Protein AF-A0A4R0Q478-F1 (afdb_monomer_lite)

Sequence (156 aa):
MKNKINIILFAAFFLCGAPYGAYAQVKGDRKAISIAAEIMVDKIRGGLLGQIIGNINGMPHEFKYFEVPGAIESYRPALPDGGITDDDTDFEWVYIYQMQKSRNAFIPYKDINALWTSRINRNIWCANRFARHLMDLGFQPPLTGNITLNPWAEFK

Structure (mmCIF, N/CA/C/O backbone):
data_AF-A0A4R0Q478-F1
#
_entry.id   AF-A0A4R0Q478-F1
#
loop_
_atom_site.group_PDB
_atom_site.id
_atom_site.type_symbol
_atom_site.label_atom_id
_atom_site.label_alt_id
_atom_site.label_comp_id
_atom_site.label_asym_id
_atom_site.label_entity_id
_atom_site.label_seq_id
_atom_site.pdbx_PDB_ins_code
_atom_site.Cartn_x
_atom_site.Cartn_y
_atom_site.Cartn_z
_atom_site.occupancy
_atom_site.B_iso_or_equiv
_atom_site.auth_seq_id
_atom_site.auth_comp_id
_atom_site.auth_asym_id
_atom_site.auth_atom_id
_atom_site.pdbx_PDB_model_num
ATOM 1 N N . MET A 1 1 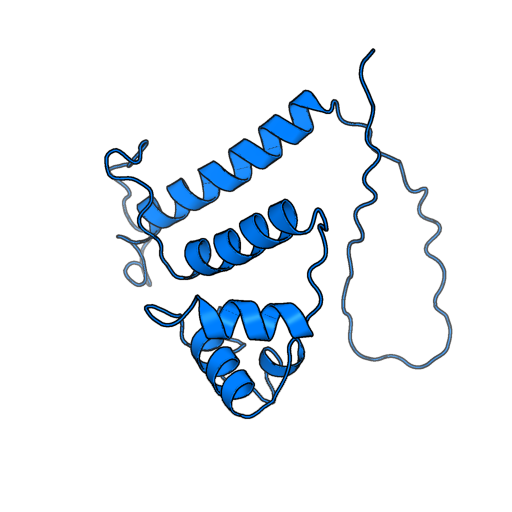? -16.553 20.751 26.071 1.00 37.69 1 MET A N 1
ATOM 2 C CA . MET A 1 1 ? -16.279 19.409 26.633 1.00 37.69 1 MET A CA 1
ATOM 3 C C . MET A 1 1 ? -15.420 18.645 25.633 1.00 37.69 1 MET A C 1
ATOM 5 O O . MET A 1 1 ? -15.901 18.361 24.546 1.00 37.69 1 MET A O 1
ATOM 9 N N . LYS A 1 2 ? -14.128 18.432 25.922 1.00 35.88 2 LYS A N 1
ATOM 10 C CA . LYS A 1 2 ? -13.202 17.716 25.025 1.00 35.88 2 LYS A CA 1
ATOM 11 C C . LYS A 1 2 ? -13.261 16.220 25.351 1.00 35.88 2 LYS A C 1
ATOM 13 O O . LYS A 1 2 ? -12.817 15.818 26.423 1.00 35.88 2 LYS A O 1
ATOM 18 N N . ASN A 1 3 ? -13.821 15.416 24.451 1.00 37.88 3 ASN A N 1
ATOM 19 C CA . ASN A 1 3 ? -13.882 13.963 24.609 1.00 37.88 3 ASN A CA 1
ATOM 20 C C . ASN A 1 3 ? -12.481 13.371 24.397 1.00 37.88 3 ASN A C 1
ATOM 22 O O . ASN A 1 3 ? -11.922 13.470 23.306 1.00 37.88 3 ASN A O 1
ATOM 26 N N . LYS A 1 4 ? -11.900 12.781 25.447 1.00 32.69 4 LYS A N 1
ATOM 27 C CA . LYS A 1 4 ? -10.639 12.033 25.367 1.00 32.69 4 LYS A CA 1
ATOM 28 C C . LYS A 1 4 ? -10.950 10.609 24.900 1.00 32.69 4 LYS A C 1
ATOM 30 O O . LYS A 1 4 ? -11.729 9.917 25.548 1.00 32.69 4 LYS A O 1
ATOM 35 N N . ILE A 1 5 ? -10.361 10.187 23.784 1.00 43.12 5 ILE A N 1
ATOM 36 C CA . ILE A 1 5 ? -10.443 8.810 23.282 1.00 43.12 5 ILE A CA 1
ATOM 37 C C . ILE A 1 5 ? -9.155 8.098 23.705 1.00 43.12 5 ILE A C 1
ATOM 39 O O . ILE A 1 5 ? -8.067 8.526 23.327 1.00 43.12 5 ILE A O 1
ATOM 43 N N . ASN A 1 6 ? -9.274 7.029 24.494 1.00 32.56 6 ASN A N 1
ATOM 44 C CA . ASN A 1 6 ? -8.143 6.181 24.871 1.00 32.56 6 ASN A CA 1
ATOM 45 C C . ASN A 1 6 ? -7.980 5.075 23.820 1.00 32.56 6 ASN A C 1
ATOM 47 O O . ASN A 1 6 ? -8.859 4.227 23.686 1.00 32.56 6 ASN A O 1
ATOM 51 N N . ILE A 1 7 ? -6.866 5.075 23.084 1.00 39.91 7 ILE A N 1
ATOM 52 C CA . ILE A 1 7 ? -6.503 4.003 22.146 1.00 39.91 7 ILE A CA 1
ATOM 53 C C . ILE A 1 7 ? -5.367 3.191 22.774 1.00 39.91 7 ILE A C 1
ATOM 55 O O . ILE A 1 7 ? -4.331 3.745 23.133 1.00 39.91 7 ILE A O 1
ATOM 59 N N . ILE A 1 8 ? -5.563 1.878 22.908 1.00 42.19 8 ILE A N 1
ATOM 60 C CA . ILE A 1 8 ? -4.525 0.931 23.330 1.00 42.19 8 ILE A CA 1
ATOM 61 C C . ILE A 1 8 ? -3.917 0.327 22.060 1.00 42.19 8 ILE A C 1
ATOM 63 O O . ILE A 1 8 ? -4.584 -0.427 21.356 1.00 42.19 8 ILE A O 1
ATOM 67 N N . LEU A 1 9 ? -2.663 0.666 21.757 1.00 34.25 9 LEU A N 1
ATOM 68 C CA . LEU A 1 9 ? -1.897 0.064 20.662 1.00 34.25 9 LEU A CA 1
ATOM 69 C C . LEU A 1 9 ? -1.287 -1.268 21.120 1.00 34.25 9 LEU A C 1
ATOM 71 O O . LEU A 1 9 ? -0.501 -1.306 22.066 1.00 34.25 9 LEU A O 1
ATOM 75 N N . PHE A 1 10 ? -1.643 -2.358 20.438 1.00 37.91 10 PHE A N 1
ATOM 76 C CA . PHE A 1 10 ? -0.985 -3.657 20.575 1.00 37.91 10 PHE A CA 1
ATOM 77 C C . PHE A 1 10 ? 0.150 -3.754 19.551 1.00 37.91 10 PHE A C 1
ATOM 79 O O . PHE A 1 10 ? -0.102 -3.850 18.354 1.00 37.91 10 PHE A O 1
ATOM 86 N N . ALA A 1 11 ? 1.397 -3.755 20.019 1.00 34.25 11 ALA A N 1
ATOM 87 C CA . ALA A 1 11 ? 2.530 -4.194 19.212 1.00 34.25 11 ALA A CA 1
ATOM 88 C C . ALA A 1 11 ? 2.614 -5.726 19.304 1.00 34.25 11 ALA A C 1
ATOM 90 O O . ALA A 1 11 ? 2.979 -6.265 20.349 1.00 34.25 11 ALA A O 1
ATOM 91 N N . ALA A 1 12 ? 2.228 -6.433 18.242 1.00 34.50 12 ALA A N 1
ATOM 92 C CA . ALA A 1 12 ? 2.408 -7.878 18.146 1.00 34.50 12 ALA A CA 1
ATOM 93 C C . ALA A 1 12 ? 3.790 -8.176 17.544 1.00 34.50 12 ALA A C 1
ATOM 95 O O . ALA A 1 12 ? 3.991 -8.042 16.341 1.00 34.50 12 ALA A O 1
ATOM 96 N N . PHE A 1 13 ? 4.743 -8.574 18.389 1.00 38.00 13 PHE A N 1
ATOM 97 C CA . PHE A 1 13 ? 5.990 -9.198 17.948 1.00 38.00 13 PHE A CA 1
ATOM 98 C C . PHE A 1 13 ? 5.716 -10.681 17.665 1.00 38.00 13 PHE A C 1
ATOM 100 O O . PHE A 1 13 ? 5.431 -11.448 18.585 1.00 38.00 13 PHE A O 1
ATOM 107 N N . PHE A 1 14 ? 5.790 -11.085 16.397 1.00 37.25 14 PHE A N 1
ATOM 108 C CA . PHE A 1 14 ? 5.848 -12.493 16.008 1.00 37.25 14 PHE A CA 1
ATOM 109 C C . PHE A 1 14 ? 7.298 -12.972 16.133 1.00 37.25 14 PHE A C 1
ATOM 111 O O . PHE A 1 14 ? 8.152 -12.581 15.342 1.00 37.25 14 PHE A O 1
ATOM 118 N N . LEU A 1 15 ? 7.572 -13.828 17.117 1.00 37.97 15 LEU A N 1
ATOM 119 C CA . LEU A 1 15 ? 8.780 -14.649 17.162 1.00 37.97 15 LEU A CA 1
ATOM 120 C C . LEU A 1 15 ? 8.353 -16.117 17.165 1.00 37.97 15 LEU A C 1
ATOM 122 O O . LEU A 1 15 ? 7.632 -16.576 18.050 1.00 37.97 15 LEU A O 1
ATOM 126 N N . CYS A 1 16 ? 8.772 -16.824 16.118 1.00 40.22 16 CYS A N 1
ATOM 127 C CA . CYS A 1 16 ? 8.635 -18.264 15.957 1.00 40.22 16 CYS A CA 1
ATOM 128 C C . CYS A 1 16 ? 9.365 -19.024 17.076 1.00 40.22 16 CYS A C 1
ATOM 130 O O . CYS A 1 16 ? 10.534 -18.766 17.335 1.00 40.22 16 CYS A O 1
ATOM 132 N N . GLY A 1 17 ? 8.689 -20.036 17.628 1.00 47.81 17 GLY A N 1
ATOM 133 C CA . GLY A 1 17 ? 9.306 -21.281 18.097 1.00 47.81 17 GLY A CA 1
ATOM 134 C C . GLY A 1 17 ? 10.002 -21.273 19.461 1.00 47.81 17 GLY A C 1
ATOM 135 O O . GLY A 1 17 ? 11.221 -21.189 19.524 1.00 47.81 17 GLY A O 1
ATOM 136 N N . ALA A 1 18 ? 9.246 -21.516 20.536 1.00 35.91 18 ALA A N 1
ATOM 137 C CA . ALA A 1 18 ? 9.723 -22.187 21.754 1.00 35.91 18 ALA A CA 1
ATOM 138 C C . ALA A 1 18 ? 8.513 -22.732 22.552 1.00 35.91 18 ALA A C 1
ATOM 140 O O . ALA A 1 18 ? 7.419 -22.176 22.435 1.00 35.91 18 ALA A O 1
ATOM 141 N N . PRO A 1 19 ? 8.663 -23.848 23.292 1.00 41.47 19 PRO A N 1
ATOM 142 C CA . PRO A 1 19 ? 7.560 -24.684 23.760 1.00 41.47 19 PRO A CA 1
ATOM 143 C C . PRO A 1 19 ? 6.748 -24.026 24.882 1.00 41.47 19 PRO A C 1
ATOM 145 O O . PRO A 1 19 ? 7.218 -23.133 25.580 1.00 41.47 19 PRO A O 1
ATOM 148 N N . TYR A 1 20 ? 5.518 -24.512 25.054 1.00 46.81 20 TYR A N 1
ATOM 149 C CA . TYR A 1 20 ? 4.586 -24.173 26.128 1.00 46.81 20 TYR A CA 1
ATOM 150 C C . TYR A 1 20 ? 5.245 -24.277 27.517 1.00 46.81 20 TYR A C 1
ATOM 152 O O . TYR A 1 20 ? 5.239 -25.328 28.149 1.00 46.81 20 TYR A O 1
ATOM 160 N N . GLY A 1 21 ? 5.817 -23.179 27.999 1.00 45.19 21 GLY A N 1
ATOM 161 C CA . GLY A 1 21 ? 6.428 -23.101 29.318 1.00 45.19 21 GLY A CA 1
ATOM 162 C C . GLY A 1 21 ? 7.152 -21.773 29.491 1.00 45.19 21 GLY A C 1
ATOM 163 O O . GLY A 1 21 ? 8.162 -21.535 28.848 1.00 45.19 21 GLY A O 1
ATOM 164 N N . ALA A 1 22 ? 6.626 -20.926 30.377 1.00 38.09 22 ALA A N 1
ATOM 165 C CA . ALA A 1 22 ? 7.160 -19.617 30.766 1.00 38.09 22 ALA A CA 1
ATOM 166 C C . ALA A 1 22 ? 6.981 -18.460 29.756 1.00 38.09 22 ALA A C 1
ATOM 168 O O . ALA A 1 22 ? 7.939 -17.818 29.333 1.00 38.09 22 ALA A O 1
ATOM 169 N N . TYR A 1 23 ? 5.728 -18.051 29.515 1.00 44.69 23 TYR A N 1
ATOM 170 C CA . TYR A 1 23 ? 5.466 -16.620 29.318 1.00 44.69 23 TYR A CA 1
ATOM 171 C C . TYR A 1 23 ? 5.672 -15.919 30.663 1.00 44.69 23 TYR A C 1
ATOM 173 O O . TYR A 1 23 ? 4.737 -15.750 31.447 1.00 44.69 23 TYR A O 1
ATOM 181 N N . ALA A 1 24 ? 6.910 -15.532 30.961 1.00 44.38 24 ALA A N 1
ATOM 182 C CA . ALA A 1 24 ? 7.143 -14.510 31.965 1.00 44.38 24 ALA A CA 1
ATOM 183 C C . ALA A 1 24 ? 6.398 -13.253 31.497 1.00 44.38 24 ALA A C 1
ATOM 185 O O . ALA A 1 24 ? 6.731 -12.669 30.464 1.00 44.38 24 ALA A O 1
ATOM 186 N N . GLN A 1 25 ? 5.349 -12.852 32.221 1.00 46.06 25 GLN A N 1
ATOM 187 C CA . GLN A 1 25 ? 4.780 -11.525 32.038 1.00 46.06 25 GLN A CA 1
ATOM 188 C C . GLN A 1 25 ? 5.894 -10.517 32.295 1.00 46.06 25 GLN A C 1
ATOM 190 O O . GLN A 1 25 ? 6.304 -10.314 33.438 1.00 46.06 25 GLN A O 1
ATOM 195 N N . VAL A 1 26 ? 6.372 -9.870 31.235 1.00 49.38 26 VAL A N 1
ATOM 196 C CA . VAL A 1 26 ? 7.151 -8.645 31.367 1.00 49.38 26 VAL A CA 1
ATOM 197 C C . VAL A 1 26 ? 6.213 -7.623 32.011 1.00 49.38 26 VAL A C 1
ATOM 199 O O . VAL A 1 26 ? 5.405 -6.984 31.336 1.00 49.38 26 VAL A O 1
ATOM 202 N N . LYS A 1 27 ? 6.279 -7.506 33.343 1.00 46.50 27 LYS A N 1
ATOM 203 C CA . LYS A 1 27 ? 5.726 -6.389 34.120 1.00 46.50 27 LYS A CA 1
ATOM 204 C C . LYS A 1 27 ? 6.566 -5.145 33.818 1.00 46.50 27 LYS A C 1
ATOM 206 O O . LYS A 1 27 ? 7.310 -4.655 34.655 1.00 46.50 27 LYS A O 1
ATOM 211 N N . GLY A 1 28 ? 6.491 -4.665 32.584 1.00 58.88 28 GLY A N 1
ATOM 212 C CA . GLY A 1 28 ? 6.827 -3.281 32.298 1.00 58.88 28 GLY A CA 1
ATOM 213 C C . GLY A 1 28 ? 5.648 -2.435 32.754 1.00 58.88 28 GLY A C 1
ATOM 214 O O . GLY A 1 28 ? 4.518 -2.712 32.343 1.00 58.88 28 GLY A O 1
ATOM 215 N N . ASP A 1 29 ? 5.891 -1.430 33.595 1.00 62.22 29 ASP A N 1
ATOM 216 C CA . ASP A 1 29 ? 4.906 -0.386 33.867 1.00 62.22 29 ASP A CA 1
ATOM 217 C C . ASP A 1 29 ? 4.484 0.217 32.528 1.00 62.22 29 ASP A C 1
ATOM 219 O O . ASP A 1 29 ? 5.229 0.964 31.886 1.00 62.22 29 ASP A O 1
ATOM 223 N N . ARG A 1 30 ? 3.294 -0.159 32.050 1.00 66.06 30 ARG A N 1
ATOM 224 C CA . ARG A 1 30 ? 2.746 0.379 30.807 1.00 66.06 30 ARG A CA 1
ATOM 225 C C . ARG A 1 30 ? 2.382 1.829 31.065 1.00 66.06 30 ARG A C 1
ATOM 227 O O . ARG A 1 30 ? 1.277 2.139 31.504 1.00 66.06 30 ARG A O 1
ATOM 234 N N . LYS A 1 31 ? 3.327 2.726 30.801 1.00 79.38 31 LYS A N 1
ATOM 235 C CA . LYS A 1 31 ? 3.094 4.161 30.869 1.00 79.38 31 LYS A CA 1
ATOM 236 C C . LYS A 1 31 ? 2.097 4.532 29.774 1.00 79.38 31 LYS A C 1
ATOM 238 O O . LYS A 1 31 ? 2.438 4.575 28.596 1.00 79.38 31 LYS A O 1
ATOM 243 N N . ALA A 1 32 ? 0.848 4.764 30.165 1.00 81.88 32 ALA A N 1
ATOM 244 C CA . ALA A 1 32 ? -0.165 5.269 29.254 1.00 81.88 32 ALA A CA 1
ATOM 245 C C . ALA A 1 32 ? 0.234 6.680 28.800 1.00 81.88 32 ALA A C 1
ATOM 247 O O . ALA A 1 32 ? 0.426 7.579 29.621 1.00 81.88 32 ALA A O 1
ATOM 248 N N . ILE A 1 33 ? 0.372 6.871 27.490 1.00 85.75 33 ILE A N 1
ATOM 249 C CA . ILE A 1 33 ? 0.624 8.183 26.894 1.00 85.75 33 ILE A CA 1
ATOM 250 C C . ILE A 1 33 ? -0.733 8.784 26.532 1.00 85.75 33 ILE A C 1
ATOM 252 O O . ILE A 1 33 ? -1.545 8.146 25.868 1.00 85.75 33 ILE A O 1
ATOM 256 N N . SER A 1 34 ? -0.987 10.011 26.983 1.00 91.19 34 SER A N 1
ATOM 257 C CA . SER A 1 34 ? -2.162 10.782 26.572 1.00 91.19 34 SER A CA 1
ATOM 258 C C . SER A 1 34 ? -1.765 11.781 25.495 1.00 91.19 34 SER A C 1
ATOM 260 O O . SER A 1 34 ? -0.804 12.527 25.667 1.00 91.19 34 SER A O 1
ATOM 262 N N . ILE A 1 35 ? -2.535 11.828 24.413 1.00 94.75 35 ILE A N 1
ATOM 263 C CA . ILE A 1 35 ? -2.396 12.815 23.344 1.00 94.75 35 ILE A CA 1
ATOM 264 C C . ILE A 1 35 ? -3.720 13.562 23.179 1.00 94.75 35 ILE A C 1
ATOM 266 O O . ILE A 1 35 ? -4.795 12.996 23.383 1.00 94.75 35 ILE A O 1
ATOM 270 N N . ALA A 1 36 ? -3.653 14.852 22.854 1.00 96.31 36 ALA A N 1
ATOM 271 C CA . ALA A 1 36 ? -4.851 15.620 22.546 1.00 96.31 36 ALA A CA 1
ATOM 272 C C . ALA A 1 36 ? -5.482 15.093 21.245 1.00 96.31 36 ALA A C 1
ATOM 274 O O . ALA A 1 36 ? -4.767 14.772 20.293 1.00 96.31 36 ALA A O 1
ATOM 275 N N . ALA A 1 37 ? -6.812 14.993 21.201 1.00 95.69 37 ALA A N 1
ATOM 276 C CA . ALA A 1 37 ? -7.519 14.413 20.060 1.00 95.69 37 ALA A CA 1
ATOM 277 C C . ALA A 1 37 ? -7.236 15.191 18.766 1.00 95.69 37 ALA A C 1
ATOM 279 O O . ALA A 1 37 ? -7.035 14.589 17.717 1.00 95.69 37 ALA A O 1
ATOM 280 N N . GLU A 1 38 ? -7.141 16.517 18.860 1.00 97.44 38 GLU A N 1
ATOM 281 C CA . GLU A 1 38 ? -6.761 17.402 17.761 1.00 97.44 38 GLU A CA 1
ATOM 282 C C . GLU A 1 38 ? -5.382 17.057 17.178 1.00 97.44 38 GLU A C 1
ATOM 284 O O . GLU A 1 38 ? -5.234 16.991 15.962 1.00 97.44 38 GLU A O 1
ATOM 289 N N . ILE A 1 39 ? -4.403 16.736 18.029 1.00 97.38 39 ILE A N 1
ATOM 290 C CA . ILE A 1 39 ? -3.056 16.342 17.595 1.00 97.38 39 ILE A CA 1
ATOM 291 C C . ILE A 1 39 ? -3.071 14.936 16.990 1.00 97.38 39 ILE A C 1
ATOM 293 O O . ILE A 1 39 ? -2.372 14.675 16.016 1.00 97.38 39 ILE A O 1
ATOM 297 N N . MET A 1 40 ? -3.873 14.017 17.535 1.00 95.31 40 MET A N 1
ATOM 298 C CA . MET A 1 40 ? -4.028 12.682 16.949 1.00 95.31 40 MET A CA 1
ATOM 299 C C . MET A 1 40 ? -4.619 12.762 15.536 1.00 95.31 40 MET A C 1
ATOM 301 O O . MET A 1 40 ? -4.115 12.119 14.618 1.00 95.31 40 MET A O 1
ATOM 305 N N . VAL A 1 41 ? -5.669 13.567 15.355 1.00 95.81 41 VAL A N 1
ATOM 306 C CA . VAL A 1 41 ? -6.318 13.773 14.052 1.00 95.81 41 VAL A CA 1
ATOM 307 C C . VAL A 1 41 ? -5.355 14.411 13.056 1.00 95.81 41 VAL A C 1
ATOM 309 O O . VAL A 1 41 ? -5.288 13.958 11.916 1.00 95.81 41 VAL A O 1
ATOM 312 N N . ASP A 1 42 ? -4.597 15.421 13.482 1.00 97.62 42 ASP A N 1
ATOM 313 C CA . ASP A 1 42 ? -3.570 16.062 12.659 1.00 97.62 42 ASP A CA 1
ATOM 314 C C . ASP A 1 42 ? -2.516 15.054 12.176 1.00 97.62 42 ASP A C 1
ATOM 316 O O . ASP A 1 42 ? -2.259 14.947 10.980 1.00 97.62 42 ASP A O 1
ATOM 320 N N . LYS A 1 43 ? -2.008 14.205 13.078 1.00 96.88 43 LYS A N 1
ATOM 321 C CA . LYS A 1 43 ? -1.034 13.158 12.734 1.00 96.88 43 LYS A CA 1
ATOM 322 C C . LYS A 1 43 ? -1.585 12.111 11.768 1.00 96.88 43 LYS A C 1
ATOM 324 O O . LYS A 1 43 ? -0.874 11.729 10.845 1.00 96.88 43 LYS A O 1
ATOM 329 N N . ILE A 1 44 ? -2.830 11.660 11.953 1.00 93.75 44 ILE A N 1
ATOM 330 C CA . ILE A 1 44 ? -3.469 10.713 11.021 1.00 93.75 44 ILE A CA 1
ATOM 331 C C . ILE A 1 44 ? -3.587 11.352 9.637 1.00 93.75 44 ILE A C 1
ATOM 333 O O . ILE A 1 44 ? -3.193 10.748 8.646 1.00 93.75 44 ILE A O 1
ATOM 337 N N . ARG A 1 45 ? -4.086 12.591 9.561 1.00 92.81 45 ARG A N 1
ATOM 338 C CA . ARG A 1 45 ? -4.238 13.310 8.288 1.00 92.81 45 ARG A CA 1
ATOM 339 C C . ARG A 1 45 ? -2.898 13.535 7.598 1.00 92.81 45 ARG A C 1
ATOM 341 O O . ARG A 1 45 ? -2.797 13.297 6.399 1.00 92.81 45 ARG A O 1
ATOM 348 N N . GLY A 1 46 ? -1.888 13.956 8.354 1.00 93.50 46 GLY A N 1
ATOM 349 C CA . GLY A 1 46 ? -0.531 14.139 7.854 1.00 93.50 46 GLY A CA 1
ATOM 350 C C . GLY A 1 46 ? 0.083 12.838 7.342 1.00 93.50 46 GLY A C 1
ATOM 351 O O . GLY A 1 46 ? 0.722 12.856 6.299 1.00 93.50 46 GLY A O 1
ATOM 352 N N . GLY A 1 47 ? -0.160 11.710 8.018 1.00 92.25 47 GLY A N 1
ATOM 353 C CA . GLY A 1 47 ? 0.286 10.389 7.565 1.00 92.25 47 GLY A CA 1
ATOM 354 C C . GLY A 1 47 ? -0.341 9.980 6.232 1.00 92.25 47 GLY A C 1
ATOM 355 O O . GLY A 1 47 ? 0.383 9.655 5.297 1.00 92.25 47 GLY A O 1
ATOM 356 N N . LEU A 1 48 ? -1.670 10.081 6.119 1.00 89.62 48 LEU A N 1
ATOM 357 C CA . LEU A 1 48 ? -2.396 9.735 4.890 1.00 89.62 48 LEU A CA 1
ATOM 358 C C . LEU A 1 48 ? -2.000 10.627 3.706 1.00 89.62 48 LEU A C 1
ATOM 360 O O . LEU A 1 48 ? -1.769 10.143 2.603 1.00 89.62 48 LEU A O 1
ATOM 364 N N . LEU A 1 49 ? -1.889 11.939 3.929 1.00 88.31 49 LEU A N 1
ATOM 365 C CA . LEU A 1 49 ? -1.439 12.869 2.892 1.00 88.31 49 LEU A CA 1
ATOM 366 C C . LEU A 1 49 ? 0.032 12.628 2.521 1.00 88.31 49 LEU A C 1
ATOM 368 O O . LEU A 1 49 ? 0.386 12.655 1.344 1.00 88.31 49 LEU A O 1
ATOM 372 N N . GLY A 1 50 ? 0.877 12.397 3.526 1.00 89.31 50 GLY A N 1
ATOM 373 C CA . GLY A 1 50 ? 2.306 12.163 3.361 1.00 89.31 50 GLY A CA 1
ATOM 374 C C . GLY A 1 50 ? 2.605 10.915 2.541 1.00 89.31 50 GLY A C 1
ATOM 375 O O . GLY A 1 50 ? 3.509 10.963 1.715 1.00 89.31 50 GLY A O 1
ATOM 376 N N . GLN A 1 51 ? 1.821 9.844 2.699 1.00 88.69 51 GLN A N 1
ATOM 377 C CA . GLN A 1 51 ? 1.934 8.654 1.856 1.00 88.69 51 GLN A CA 1
ATOM 378 C C . GLN A 1 51 ? 1.689 8.983 0.381 1.00 88.69 51 GLN A C 1
ATOM 380 O O . GLN A 1 51 ? 2.539 8.696 -0.450 1.00 88.69 51 GLN A O 1
ATOM 385 N N . ILE A 1 52 ? 0.579 9.652 0.052 1.00 86.31 52 ILE A N 1
ATOM 386 C CA . ILE A 1 52 ? 0.237 9.969 -1.347 1.00 86.31 52 ILE A CA 1
ATOM 387 C C . ILE A 1 52 ? 1.314 10.853 -1.987 1.00 86.31 52 ILE A C 1
ATOM 389 O O . ILE A 1 52 ? 1.725 10.638 -3.126 1.00 86.31 52 ILE A O 1
ATOM 393 N N . ILE A 1 53 ? 1.791 11.851 -1.240 1.00 88.31 53 ILE A N 1
ATOM 394 C CA . ILE A 1 53 ? 2.896 12.710 -1.672 1.00 88.31 53 ILE A CA 1
ATOM 395 C C . ILE A 1 53 ? 4.173 11.885 -1.865 1.00 88.31 53 ILE A C 1
ATOM 397 O O . ILE A 1 53 ? 4.867 12.074 -2.864 1.00 88.31 53 ILE A O 1
ATOM 401 N N . GLY A 1 54 ? 4.486 10.992 -0.924 1.00 88.19 54 GLY A N 1
ATOM 402 C CA . GLY A 1 54 ? 5.645 10.108 -0.979 1.00 88.19 54 GLY A CA 1
ATOM 403 C C . GLY A 1 54 ? 5.632 9.245 -2.233 1.00 88.19 54 GLY A C 1
ATOM 404 O O . GLY A 1 54 ? 6.590 9.293 -2.999 1.00 88.19 54 GLY A O 1
ATOM 405 N N . ASN A 1 55 ? 4.520 8.562 -2.496 1.00 87.19 55 ASN A N 1
ATOM 406 C CA . ASN A 1 55 ? 4.360 7.684 -3.652 1.00 87.19 55 ASN A CA 1
ATOM 407 C C . ASN A 1 55 ? 4.533 8.462 -4.958 1.00 87.19 55 ASN A C 1
ATOM 409 O O . ASN A 1 55 ? 5.379 8.124 -5.778 1.00 87.19 55 ASN A O 1
ATOM 413 N N . ILE A 1 56 ? 3.857 9.599 -5.121 1.00 86.00 56 ILE A N 1
ATOM 414 C CA . ILE A 1 56 ? 3.935 10.387 -6.364 1.00 86.00 56 ILE A CA 1
ATOM 415 C C . ILE A 1 56 ? 5.325 10.961 -6.627 1.00 86.00 56 ILE A C 1
ATOM 417 O O . ILE A 1 56 ? 5.729 11.099 -7.785 1.00 86.00 56 ILE A O 1
ATOM 421 N N . ASN A 1 57 ? 6.055 11.316 -5.571 1.00 88.00 57 ASN A N 1
ATOM 422 C CA . ASN A 1 57 ? 7.434 11.765 -5.708 1.00 88.00 57 ASN A CA 1
ATOM 423 C C . ASN A 1 57 ? 8.409 10.591 -5.861 1.00 88.00 57 ASN A C 1
ATOM 425 O O . ASN A 1 57 ? 9.442 10.775 -6.489 1.00 88.00 57 ASN A O 1
ATOM 429 N N . GLY A 1 58 ? 8.089 9.401 -5.348 1.00 88.19 58 GLY A N 1
ATOM 430 C CA . GLY A 1 58 ? 8.907 8.191 -5.448 1.00 88.19 58 GLY A CA 1
ATOM 431 C C . GLY A 1 58 ? 8.771 7.453 -6.782 1.00 88.19 58 GLY A C 1
ATOM 432 O O . GLY A 1 58 ? 9.773 6.978 -7.310 1.00 88.19 58 GLY A O 1
ATOM 433 N N . MET A 1 59 ? 7.575 7.420 -7.377 1.00 85.81 59 MET A N 1
ATOM 434 C CA . MET A 1 59 ? 7.284 6.708 -8.632 1.00 85.81 59 MET A CA 1
ATOM 435 C C . MET A 1 59 ? 8.268 7.033 -9.775 1.00 85.81 59 MET A C 1
ATOM 437 O O . MET A 1 59 ? 8.746 6.113 -10.437 1.00 85.81 59 MET A O 1
ATOM 441 N N . PRO A 1 60 ? 8.660 8.302 -10.035 1.00 86.56 60 PRO A N 1
ATOM 442 C CA . PRO A 1 60 ? 9.649 8.607 -11.069 1.00 86.56 60 PRO A CA 1
ATOM 443 C C . PRO A 1 60 ? 11.052 8.058 -10.790 1.00 86.56 60 PRO A C 1
ATOM 445 O O . PRO A 1 60 ? 11.898 8.144 -11.678 1.00 86.56 60 PRO A O 1
ATOM 448 N N . HIS A 1 61 ? 11.324 7.546 -9.595 1.00 88.44 61 HIS A N 1
ATOM 449 C CA . HIS A 1 61 ? 12.632 7.089 -9.131 1.00 88.44 61 HIS A CA 1
ATOM 450 C C . HIS A 1 61 ? 12.692 5.573 -8.884 1.00 88.44 61 HIS A C 1
ATOM 452 O O . HIS A 1 61 ? 13.776 5.037 -8.642 1.00 88.44 61 HIS A O 1
ATOM 458 N N . GLU A 1 62 ? 11.557 4.881 -8.986 1.00 87.81 62 GLU A N 1
ATOM 459 C CA . GLU A 1 62 ? 11.441 3.438 -8.795 1.00 87.81 62 GLU A CA 1
ATOM 460 C C . GLU A 1 62 ? 12.374 2.668 -9.751 1.00 87.81 62 GLU A C 1
ATOM 462 O O . GLU A 1 62 ? 12.401 2.928 -10.956 1.00 87.81 62 GLU A O 1
ATOM 467 N N . PHE A 1 63 ? 13.182 1.750 -9.206 1.00 89.75 63 PHE A N 1
ATOM 468 C CA . PHE A 1 63 ? 14.169 0.936 -9.938 1.00 89.75 63 PHE A CA 1
ATOM 469 C C . PHE A 1 63 ? 15.215 1.713 -10.769 1.00 89.75 63 PHE A C 1
ATOM 471 O O . PHE A 1 63 ? 15.706 1.195 -11.772 1.00 89.75 63 PHE A O 1
ATOM 478 N N . LYS A 1 64 ? 15.587 2.947 -10.389 1.00 89.62 64 LYS A N 1
ATOM 479 C CA . LYS A 1 64 ? 16.579 3.750 -11.149 1.00 89.62 64 LYS A CA 1
ATOM 480 C C . LYS A 1 64 ? 17.962 3.865 -10.516 1.00 89.62 64 LYS A C 1
ATOM 482 O O . LYS A 1 64 ? 18.933 4.109 -11.230 1.00 89.62 64 LYS A O 1
ATOM 487 N N . TYR A 1 65 ? 18.065 3.711 -9.201 1.00 90.38 65 TYR A N 1
ATOM 488 C CA . TYR A 1 65 ? 19.261 4.067 -8.433 1.00 90.38 65 TYR A CA 1
ATOM 489 C C . TYR A 1 65 ? 19.786 2.864 -7.647 1.00 90.38 65 TYR A C 1
ATOM 491 O O . TYR A 1 65 ? 19.491 2.715 -6.466 1.00 90.38 65 TYR A O 1
ATOM 499 N N . PHE A 1 66 ? 20.536 1.984 -8.314 1.00 90.38 66 PHE A N 1
ATOM 500 C CA . PHE A 1 66 ? 21.096 0.778 -7.684 1.00 90.38 66 PHE A CA 1
ATOM 501 C C . PHE A 1 66 ? 22.497 1.005 -7.109 1.00 90.38 66 PHE A C 1
ATOM 503 O O . PHE A 1 66 ? 22.782 0.587 -5.994 1.00 90.38 66 PHE A O 1
ATOM 510 N N . GLU A 1 67 ? 23.351 1.706 -7.855 1.00 94.75 67 GLU A N 1
ATOM 511 C CA . GLU A 1 67 ? 24.767 1.887 -7.502 1.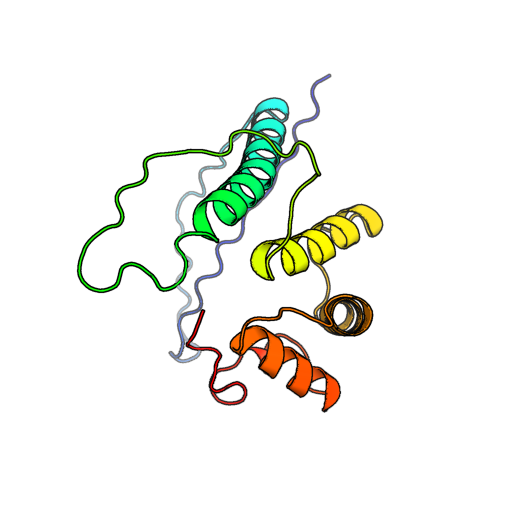00 94.75 67 GLU A CA 1
ATOM 512 C C . GLU A 1 67 ? 25.061 3.268 -6.903 1.00 94.75 67 GLU A C 1
ATOM 514 O O . GLU A 1 67 ? 25.971 3.432 -6.093 1.00 94.75 67 GLU A O 1
ATOM 519 N N . VAL A 1 68 ? 24.293 4.284 -7.307 1.00 91.94 68 VAL A N 1
ATOM 520 C CA . VAL A 1 68 ? 24.481 5.675 -6.884 1.00 91.94 68 VAL A CA 1
ATOM 521 C C . VAL A 1 68 ? 23.142 6.294 -6.488 1.00 91.94 68 VAL A C 1
ATOM 523 O O . VAL A 1 68 ? 22.160 6.091 -7.206 1.00 91.94 68 VAL A O 1
ATOM 526 N N . PRO A 1 69 ? 23.075 7.060 -5.381 1.00 89.06 69 PRO A N 1
ATOM 527 C CA . PRO A 1 69 ? 21.858 7.764 -4.998 1.00 89.06 69 PRO A CA 1
ATOM 528 C C . PRO A 1 69 ? 21.378 8.719 -6.093 1.00 89.06 69 PRO A C 1
ATOM 530 O O . PRO A 1 69 ? 22.176 9.401 -6.738 1.00 89.06 69 PRO A O 1
ATOM 533 N N . GLY A 1 70 ? 20.061 8.800 -6.268 1.00 85.69 70 GLY A N 1
ATOM 534 C CA . GLY A 1 70 ? 19.453 9.752 -7.187 1.00 85.69 70 GLY A CA 1
ATOM 535 C C . GLY A 1 70 ? 19.621 11.200 -6.737 1.00 85.69 70 GLY A C 1
ATOM 536 O O . GLY A 1 70 ? 19.472 11.516 -5.557 1.00 85.69 70 GLY A O 1
ATOM 537 N N . ALA A 1 71 ? 19.874 12.095 -7.692 1.00 85.00 71 ALA A N 1
ATOM 538 C CA . ALA A 1 71 ? 19.774 13.533 -7.476 1.00 85.00 71 ALA A CA 1
ATOM 539 C C . ALA A 1 71 ? 18.304 13.961 -7.614 1.00 85.00 71 ALA A C 1
ATOM 541 O O . ALA A 1 71 ? 17.744 13.954 -8.711 1.00 85.00 71 ALA A O 1
ATOM 542 N N . ILE A 1 72 ? 17.660 14.291 -6.493 1.00 84.25 72 ILE A N 1
ATOM 543 C CA . ILE A 1 72 ? 16.281 14.791 -6.487 1.00 84.25 72 ILE A CA 1
ATOM 544 C C . ILE A 1 72 ? 16.321 16.303 -6.721 1.00 84.25 72 ILE A C 1
ATOM 546 O O . ILE A 1 72 ? 16.691 17.067 -5.834 1.00 84.25 72 ILE A O 1
ATOM 550 N N . GLU A 1 73 ? 15.938 16.732 -7.921 1.00 85.06 73 GLU A N 1
ATOM 551 C CA . GLU A 1 73 ? 15.973 18.148 -8.324 1.00 85.06 73 GLU A CA 1
ATOM 552 C C . GLU A 1 73 ? 14.611 18.843 -8.221 1.00 85.06 73 GLU A C 1
A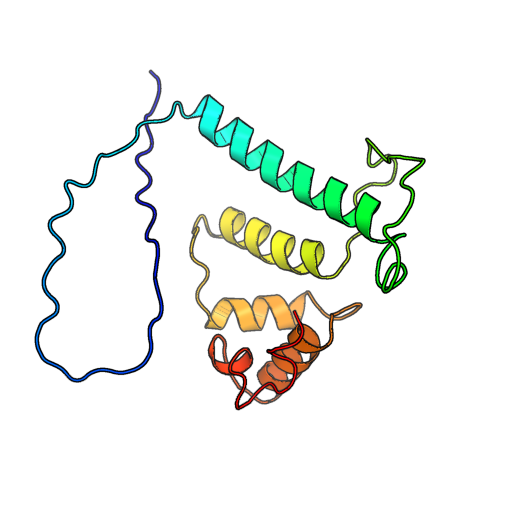TOM 554 O O . GLU A 1 73 ? 14.528 20.070 -8.191 1.00 85.06 73 GLU A O 1
ATOM 559 N N . SER A 1 74 ? 13.525 18.069 -8.179 1.00 85.31 74 SER A N 1
ATOM 560 C CA . SER A 1 74 ? 12.164 18.600 -8.176 1.00 85.31 74 SER A CA 1
ATOM 561 C C . SER A 1 74 ? 11.268 17.838 -7.208 1.00 85.31 74 SER A C 1
ATOM 563 O O . SER A 1 74 ? 11.483 16.661 -6.931 1.00 85.31 74 SER A O 1
ATOM 565 N N . TYR A 1 75 ? 10.260 18.537 -6.694 1.00 85.25 75 TYR A N 1
ATOM 566 C CA . TYR A 1 75 ? 9.268 18.008 -5.770 1.00 85.25 75 TYR A CA 1
ATOM 567 C C . TYR A 1 75 ? 7.876 18.418 -6.243 1.00 85.25 75 TYR A C 1
ATOM 569 O O . TYR A 1 75 ? 7.669 19.550 -6.687 1.00 85.25 75 TYR A O 1
ATOM 577 N N . ARG A 1 76 ? 6.916 17.500 -6.140 1.00 84.00 76 ARG A N 1
ATOM 578 C CA . ARG A 1 76 ? 5.501 17.713 -6.445 1.00 84.00 76 ARG A CA 1
ATOM 579 C C . ARG A 1 76 ? 4.742 17.910 -5.129 1.00 84.00 76 ARG A C 1
ATOM 581 O O . ARG A 1 76 ? 4.398 16.919 -4.484 1.00 84.00 76 ARG A O 1
ATOM 588 N N . PRO A 1 77 ? 4.484 19.166 -4.711 1.00 80.19 77 PRO A N 1
ATOM 589 C CA . PRO A 1 77 ? 3.863 19.469 -3.420 1.00 80.19 77 PRO A CA 1
ATOM 590 C C . PRO A 1 77 ? 2.342 19.296 -3.414 1.00 80.19 77 PRO A C 1
ATOM 592 O O . PRO A 1 77 ? 1.721 19.378 -2.358 1.00 80.19 77 PRO A O 1
ATOM 595 N N . ALA A 1 78 ? 1.733 19.143 -4.589 1.00 74.19 78 ALA A N 1
ATOM 596 C CA . ALA A 1 78 ? 0.293 19.165 -4.759 1.00 74.19 78 ALA A CA 1
ATOM 597 C C . ALA A 1 78 ? -0.157 18.142 -5.800 1.00 74.19 78 ALA A C 1
ATOM 599 O O . ALA A 1 78 ? 0.621 17.696 -6.644 1.00 74.19 78 ALA A O 1
ATOM 600 N N . LEU A 1 79 ? -1.448 17.828 -5.730 1.00 71.50 79 LEU A N 1
ATOM 601 C CA . LEU A 1 79 ? -2.152 16.873 -6.577 1.00 71.50 79 LEU A CA 1
ATOM 602 C C . LEU A 1 79 ? -3.186 17.621 -7.422 1.00 71.50 79 LEU A C 1
ATOM 604 O O . LEU A 1 79 ? -4.381 17.495 -7.151 1.00 71.50 79 LEU A O 1
ATOM 608 N N . PRO A 1 80 ? -2.760 18.470 -8.376 1.00 70.25 80 PRO A N 1
ATOM 609 C CA . PRO A 1 80 ? -3.694 19.300 -9.135 1.00 70.25 80 PRO A CA 1
ATOM 610 C C . PRO A 1 80 ? -4.738 18.456 -9.882 1.00 70.25 80 PRO A C 1
ATOM 612 O O . PRO A 1 80 ? -5.893 18.860 -9.956 1.00 70.25 80 PRO A O 1
ATOM 615 N N . ASP A 1 81 ? -4.355 17.251 -10.316 1.00 72.00 81 ASP A N 1
ATOM 616 C CA . ASP A 1 81 ? -5.221 16.295 -11.017 1.00 72.00 81 ASP A CA 1
ATOM 617 C C . ASP A 1 81 ? -5.729 15.154 -10.109 1.00 72.00 81 ASP A C 1
ATOM 619 O O . ASP A 1 81 ? -6.270 14.155 -10.582 1.00 72.00 81 ASP A O 1
ATOM 623 N N . GLY A 1 82 ? -5.559 15.289 -8.789 1.00 69.25 82 GLY A N 1
ATOM 624 C CA . GLY A 1 82 ? -5.786 14.213 -7.826 1.00 69.25 82 GLY A CA 1
ATOM 625 C C . GLY A 1 82 ? -4.577 13.284 -7.661 1.00 69.25 82 GLY A C 1
ATOM 626 O O . GLY A 1 82 ? -3.571 13.390 -8.363 1.00 69.25 82 GLY A O 1
ATOM 627 N N . GLY A 1 83 ? -4.637 12.412 -6.652 1.00 66.25 83 GLY A N 1
ATOM 628 C CA . GLY A 1 83 ? -3.591 11.416 -6.426 1.00 66.25 83 GLY A CA 1
ATOM 629 C C . GLY A 1 83 ? -3.637 10.349 -7.514 1.00 66.25 83 GLY A C 1
ATOM 630 O O . GLY A 1 83 ? -4.677 9.720 -7.702 1.00 66.25 83 GLY A O 1
ATOM 631 N N . ILE A 1 84 ? -2.527 10.152 -8.223 1.00 66.19 84 ILE A N 1
ATOM 632 C CA . ILE A 1 84 ? -2.322 8.956 -9.044 1.00 66.19 84 ILE A CA 1
ATOM 633 C C . ILE A 1 84 ? -1.868 7.858 -8.092 1.00 66.19 84 ILE A C 1
ATOM 635 O O . ILE A 1 84 ? -0.989 8.094 -7.265 1.00 66.19 84 ILE A O 1
ATOM 639 N N . THR A 1 85 ? -2.497 6.695 -8.188 1.00 63.75 85 THR A N 1
ATOM 640 C CA . THR A 1 85 ? -2.199 5.564 -7.321 1.00 63.75 85 THR A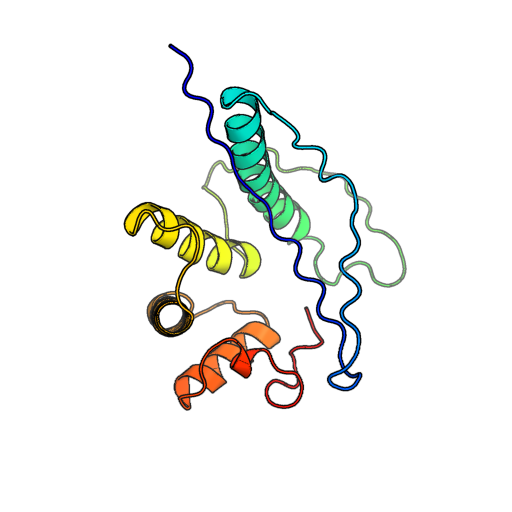 CA 1
ATOM 641 C C . THR A 1 85 ? -1.225 4.605 -7.998 1.00 63.75 85 THR A C 1
ATOM 643 O O . THR A 1 85 ? -1.312 4.317 -9.195 1.00 63.75 85 THR A O 1
ATOM 646 N N . ASP A 1 86 ? -0.267 4.151 -7.208 1.00 77.44 86 ASP A N 1
ATOM 647 C CA . ASP A 1 86 ? 0.377 2.848 -7.308 1.00 77.44 86 ASP A CA 1
ATOM 648 C C . ASP A 1 86 ? -0.400 1.835 -6.449 1.00 77.44 86 ASP A C 1
ATOM 650 O O . ASP A 1 86 ? -1.428 2.170 -5.840 1.00 77.44 86 ASP A O 1
ATOM 654 N N . ASP A 1 87 ? 0.059 0.583 -6.394 1.00 85.25 87 ASP A N 1
ATOM 655 C CA . ASP A 1 87 ? -0.633 -0.410 -5.585 1.00 85.25 87 ASP A CA 1
ATOM 656 C C . ASP A 1 87 ? -0.594 -0.084 -4.090 1.00 85.25 87 ASP A C 1
ATOM 658 O O . ASP A 1 87 ? -1.606 -0.291 -3.418 1.00 85.25 87 ASP A O 1
ATOM 662 N N . ASP A 1 88 ? 0.491 0.510 -3.589 1.00 85.19 88 ASP A N 1
ATOM 663 C CA . ASP A 1 88 ? 0.608 0.979 -2.202 1.00 85.19 88 ASP A CA 1
ATOM 664 C C . ASP A 1 88 ? -0.612 1.810 -1.769 1.00 85.19 88 ASP A C 1
ATOM 666 O O . ASP A 1 88 ? -1.255 1.516 -0.753 1.00 85.19 88 ASP A O 1
ATOM 670 N N . THR A 1 89 ? -0.994 2.808 -2.576 1.00 85.19 89 THR A N 1
ATOM 671 C CA . THR A 1 89 ? -2.135 3.674 -2.246 1.00 85.19 89 THR A CA 1
ATOM 672 C C . THR A 1 89 ? -3.484 2.992 -2.527 1.00 85.19 89 THR A C 1
ATOM 674 O O . THR A 1 89 ? -4.447 3.179 -1.773 1.00 85.19 89 THR A O 1
ATOM 677 N N . ASP A 1 90 ? -3.583 2.192 -3.597 1.00 85.31 90 ASP A N 1
ATOM 678 C CA . ASP A 1 90 ? -4.822 1.493 -3.977 1.00 85.31 90 ASP A CA 1
ATOM 679 C C . ASP A 1 90 ? -5.279 0.502 -2.897 1.00 85.31 90 ASP A C 1
ATOM 681 O O . ASP A 1 90 ? -6.472 0.434 -2.569 1.00 85.31 90 ASP A O 1
ATOM 685 N N . PHE A 1 91 ? -4.343 -0.248 -2.305 1.00 90.19 91 PHE A N 1
ATOM 686 C CA . PHE A 1 91 ? -4.649 -1.154 -1.201 1.00 90.19 91 PHE A CA 1
ATOM 687 C C . PHE A 1 91 ? -5.133 -0.378 0.026 1.00 90.19 91 PHE A C 1
ATOM 689 O O . PHE A 1 91 ? -6.199 -0.692 0.568 1.00 90.19 91 PHE A O 1
ATOM 696 N N . GLU A 1 92 ? -4.395 0.646 0.458 1.00 89.75 92 GLU A N 1
ATOM 697 C CA . GLU A 1 92 ? -4.705 1.396 1.678 1.00 89.75 92 GLU A CA 1
ATOM 698 C C . GLU A 1 92 ? -6.081 2.077 1.622 1.00 89.75 92 GLU A C 1
ATOM 700 O O . GLU A 1 92 ? -6.879 1.946 2.561 1.00 89.75 92 GLU A O 1
ATOM 705 N N . TRP A 1 93 ? -6.434 2.716 0.502 1.00 89.50 93 TRP A N 1
ATOM 706 C CA . TRP A 1 93 ? -7.737 3.374 0.359 1.00 89.50 93 TRP A CA 1
ATOM 707 C C . TRP A 1 93 ? -8.917 2.409 0.460 1.00 89.50 93 TRP A C 1
ATOM 709 O O . TRP A 1 93 ? -9.954 2.763 1.037 1.00 89.50 93 TRP A O 1
ATOM 719 N N . VAL A 1 94 ? -8.773 1.179 -0.045 1.00 92.50 94 VAL A N 1
ATOM 720 C CA . VAL A 1 94 ? -9.806 0.142 0.093 1.00 92.50 94 VAL A CA 1
ATOM 721 C C . VAL A 1 94 ? -10.060 -0.180 1.566 1.00 92.50 94 VAL A C 1
ATOM 723 O O . VAL A 1 94 ? -11.225 -0.303 1.972 1.00 92.50 94 VAL A O 1
ATOM 726 N N . TYR A 1 95 ? -9.001 -0.270 2.374 1.00 93.94 95 TYR A N 1
ATOM 727 C CA . TYR A 1 95 ? -9.115 -0.512 3.810 1.00 93.94 95 TYR A CA 1
ATOM 728 C C . TYR A 1 95 ? -9.701 0.688 4.547 1.00 93.94 95 TYR A C 1
ATOM 730 O O . TYR A 1 95 ? -10.689 0.518 5.260 1.00 93.94 95 TYR A O 1
ATOM 738 N N . ILE A 1 96 ? -9.174 1.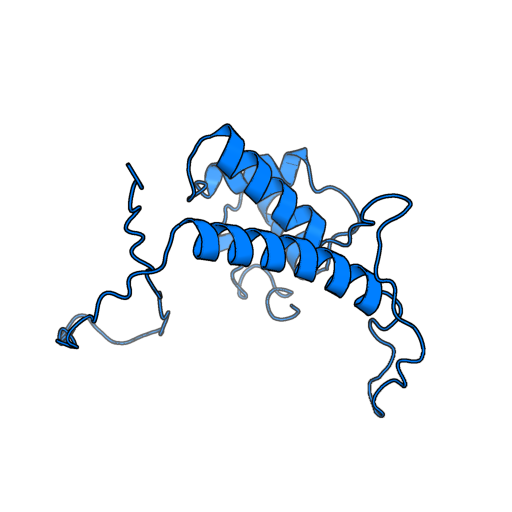897 4.339 1.00 93.06 96 ILE A N 1
ATOM 739 C CA . ILE A 1 96 ? -9.655 3.116 5.012 1.00 93.06 96 ILE A CA 1
ATOM 740 C C . ILE A 1 96 ? -11.141 3.335 4.736 1.00 93.06 96 ILE A C 1
ATOM 742 O O . ILE A 1 96 ? -11.927 3.558 5.665 1.00 93.06 96 ILE A O 1
ATOM 746 N N . TYR A 1 97 ? -11.555 3.215 3.472 1.00 93.88 97 TYR A N 1
ATOM 747 C CA . TYR A 1 97 ? -12.957 3.351 3.095 1.00 93.88 97 TYR A CA 1
ATOM 748 C C . TYR A 1 97 ? -13.831 2.312 3.806 1.00 93.88 97 TYR A C 1
ATOM 750 O O . TYR A 1 97 ? -14.887 2.647 4.351 1.00 93.88 97 TYR A O 1
ATOM 758 N N . GLN A 1 98 ? -13.390 1.053 3.853 1.00 95.75 98 GLN A N 1
ATOM 759 C CA . GLN A 1 98 ? -14.133 -0.004 4.530 1.00 95.75 98 GLN A CA 1
ATOM 760 C C . GLN A 1 98 ? -14.174 0.198 6.053 1.00 95.75 98 GLN A C 1
ATOM 762 O O . GLN A 1 98 ? -15.227 -0.019 6.660 1.00 95.75 98 GLN A O 1
ATOM 767 N N . MET A 1 99 ? -13.081 0.647 6.675 1.00 96.06 99 MET A N 1
ATOM 768 C CA . MET A 1 99 ? -13.028 0.969 8.103 1.00 96.06 99 MET A CA 1
ATOM 769 C C . MET A 1 99 ? -14.021 2.081 8.442 1.00 96.06 99 MET A C 1
ATOM 771 O O . MET A 1 99 ? -14.804 1.958 9.386 1.00 96.06 99 MET A O 1
ATOM 775 N N . GLN A 1 100 ? -14.056 3.140 7.628 1.00 95.31 100 GLN A N 1
ATOM 776 C CA . GLN A 1 100 ? -15.012 4.232 7.787 1.00 95.31 100 GLN A CA 1
ATOM 777 C C . GLN A 1 100 ? -16.454 3.747 7.609 1.00 95.31 100 GLN A C 1
ATOM 779 O O . GLN A 1 100 ? -17.303 4.035 8.456 1.00 95.31 100 GLN A O 1
ATOM 784 N N . LYS A 1 101 ? -16.726 2.994 6.535 1.00 96.19 101 LYS A N 1
ATOM 785 C CA . LYS A 1 101 ? -18.063 2.484 6.202 1.00 96.19 101 LYS A CA 1
ATOM 786 C C . LYS A 1 101 ? -18.613 1.548 7.276 1.00 96.19 101 LYS A C 1
ATOM 788 O O . LYS A 1 101 ? -19.779 1.652 7.638 1.00 96.19 101 LYS A O 1
ATOM 793 N N . SER A 1 102 ? -17.783 0.639 7.780 1.00 95.62 102 SER A N 1
ATOM 794 C CA . SER A 1 102 ? -18.173 -0.341 8.802 1.00 95.62 102 SER A CA 1
ATOM 795 C C . SER A 1 102 ? -18.071 0.186 10.233 1.00 95.62 102 SER A C 1
ATOM 797 O O . SER A 1 102 ? -18.532 -0.484 11.154 1.00 95.62 102 SER A O 1
ATOM 799 N N . ARG A 1 103 ? -17.470 1.370 10.433 1.00 95.38 103 ARG A N 1
ATOM 800 C CA . ARG A 1 103 ? -17.136 1.927 11.755 1.00 95.38 103 ARG A CA 1
ATOM 801 C C . ARG A 1 103 ? -16.291 0.964 12.597 1.00 95.38 103 ARG A C 1
ATOM 803 O O . ARG A 1 103 ? -16.385 0.961 13.822 1.00 95.38 103 ARG A O 1
ATOM 810 N N . ASN A 1 104 ? -15.452 0.171 11.933 1.00 94.94 104 ASN A N 1
ATOM 811 C CA . ASN A 1 104 ? -14.602 -0.831 12.551 1.00 94.94 104 ASN A CA 1
ATOM 812 C C . ASN A 1 104 ? -13.165 -0.672 12.050 1.00 94.94 104 ASN A C 1
ATOM 814 O O . ASN A 1 104 ? -12.908 -0.728 10.852 1.00 94.94 104 ASN A O 1
ATOM 818 N N . ALA A 1 105 ? -12.224 -0.488 12.975 1.00 92.56 105 ALA A N 1
ATOM 819 C CA . ALA A 1 105 ? -10.812 -0.353 12.637 1.00 92.56 105 ALA A CA 1
ATOM 820 C C . ALA A 1 105 ? -10.166 -1.685 12.207 1.00 92.56 105 ALA A C 1
ATOM 822 O O . ALA A 1 105 ? -9.133 -1.677 11.548 1.00 92.56 105 ALA A O 1
ATOM 823 N N . PHE A 1 106 ? -10.765 -2.826 12.560 1.00 94.12 106 PHE A N 1
ATOM 824 C CA . PHE A 1 106 ? -10.216 -4.150 12.277 1.00 94.12 106 PHE A CA 1
ATOM 825 C C . PHE A 1 106 ? -11.113 -4.909 11.303 1.00 94.12 106 PHE A C 1
ATOM 827 O O . PHE A 1 106 ? -12.158 -5.441 11.679 1.00 94.12 106 PHE A O 1
ATOM 834 N N . ILE A 1 107 ? -10.696 -4.961 10.040 1.00 93.81 107 ILE A N 1
ATOM 835 C CA . ILE A 1 107 ? -11.431 -5.653 8.979 1.00 93.81 107 ILE A CA 1
ATOM 836 C C . ILE A 1 107 ? -11.150 -7.165 9.070 1.00 93.81 107 ILE A C 1
ATOM 838 O O . ILE A 1 107 ? -9.985 -7.564 9.027 1.00 93.81 107 ILE A O 1
ATOM 842 N N . PRO A 1 108 ? -12.181 -8.025 9.185 1.00 92.06 108 PRO A N 1
ATOM 843 C CA . PRO A 1 108 ? -12.003 -9.476 9.178 1.00 92.06 108 PRO A CA 1
ATOM 844 C C . PRO A 1 108 ? -11.335 -9.977 7.892 1.00 92.06 108 PRO A C 1
ATOM 846 O O . PRO A 1 108 ? -11.691 -9.544 6.800 1.00 92.06 108 PRO A O 1
ATOM 849 N N . TYR A 1 109 ? -10.444 -10.968 7.989 1.00 91.00 109 TYR A N 1
ATOM 850 C CA . TYR A 1 109 ? -9.726 -11.515 6.825 1.00 91.00 109 TYR A CA 1
ATOM 851 C C . TYR A 1 109 ? -10.632 -11.998 5.684 1.00 91.00 109 TYR A C 1
ATOM 853 O O . TYR A 1 109 ? -10.320 -11.780 4.516 1.00 91.00 109 TYR A O 1
ATOM 861 N N . LYS A 1 110 ? -11.780 -12.601 6.016 1.00 87.50 110 LYS A N 1
ATOM 862 C CA . LYS A 1 110 ? -12.787 -13.013 5.024 1.00 87.50 110 LYS A CA 1
ATOM 863 C C . LYS A 1 110 ? -13.311 -11.834 4.193 1.00 87.50 110 LYS A C 1
ATOM 865 O O . LYS A 1 110 ? -13.574 -11.985 3.005 1.00 87.50 110 LYS A O 1
ATOM 870 N N . ASP A 1 111 ? -13.425 -10.658 4.809 1.00 92.94 111 ASP A N 1
ATOM 871 C CA . ASP A 1 111 ? -13.904 -9.454 4.142 1.00 92.94 111 ASP A CA 1
ATOM 872 C C . ASP A 1 111 ? -12.773 -8.868 3.292 1.00 92.94 111 ASP A C 1
ATOM 874 O O . ASP A 1 111 ? -13.028 -8.405 2.188 1.00 92.94 111 ASP A O 1
ATOM 878 N N . ILE A 1 112 ? -11.515 -8.967 3.742 1.00 93.19 112 ILE A N 1
ATOM 879 C CA . ILE A 1 112 ? -10.333 -8.557 2.963 1.00 93.19 112 ILE A CA 1
ATOM 880 C C . ILE A 1 112 ? -10.287 -9.261 1.607 1.00 93.19 112 ILE A C 1
ATOM 882 O O . ILE A 1 112 ? -10.120 -8.587 0.593 1.00 93.19 112 ILE A O 1
ATOM 886 N N . ASN A 1 113 ? -10.510 -10.577 1.568 1.00 92.81 113 ASN A N 1
ATOM 887 C CA . ASN A 1 113 ? -10.568 -11.314 0.305 1.00 92.81 113 ASN A CA 1
ATOM 888 C C . ASN A 1 113 ? -11.631 -10.722 -0.644 1.00 92.81 113 ASN A C 1
ATOM 890 O O . ASN A 1 113 ? -11.325 -10.360 -1.781 1.00 92.81 113 ASN A O 1
ATOM 894 N N . ALA A 1 114 ? -12.860 -10.519 -0.161 1.00 93.00 114 ALA A N 1
ATOM 895 C CA . ALA A 1 114 ? -13.939 -9.929 -0.959 1.00 93.00 114 ALA A CA 1
ATOM 896 C C . ALA A 1 114 ? -13.628 -8.491 -1.433 1.00 93.00 114 ALA A C 1
ATOM 898 O O . ALA A 1 114 ? -13.983 -8.087 -2.545 1.00 93.00 114 ALA A O 1
ATOM 899 N N . LEU A 1 115 ? -12.958 -7.696 -0.597 1.00 94.31 115 LEU A N 1
ATOM 900 C CA . LEU A 1 115 ? -12.554 -6.327 -0.924 1.00 94.31 115 LEU A CA 1
ATOM 901 C C . LEU A 1 115 ? -11.505 -6.308 -2.035 1.00 94.31 115 LEU A C 1
ATOM 903 O O . LEU A 1 115 ? -11.660 -5.566 -3.004 1.00 94.31 115 LEU A O 1
ATOM 907 N N . TRP A 1 116 ? -10.472 -7.141 -1.911 1.00 93.44 116 TRP A N 1
ATOM 908 C CA . TRP A 1 116 ? -9.409 -7.258 -2.905 1.00 93.44 116 TRP A CA 1
ATOM 909 C C . TRP A 1 116 ? -9.987 -7.741 -4.225 1.00 93.44 116 TRP A C 1
ATOM 911 O O . TRP A 1 116 ? -9.788 -7.095 -5.254 1.00 93.44 116 TRP A O 1
ATOM 921 N N . THR A 1 117 ? -10.778 -8.817 -4.172 1.00 90.25 117 THR A N 1
ATOM 922 C CA . THR A 1 117 ? -11.342 -9.448 -5.366 1.00 90.25 117 THR A CA 1
ATOM 923 C C . THR A 1 117 ? -12.257 -8.536 -6.172 1.00 90.25 117 THR A C 1
ATOM 925 O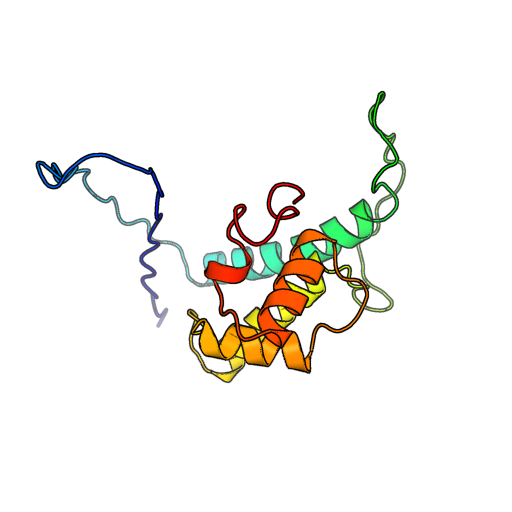 O . THR A 1 117 ? -12.241 -8.558 -7.403 1.00 90.25 117 THR A O 1
ATOM 928 N N . SER A 1 118 ? -13.001 -7.663 -5.495 1.00 91.88 118 SER A N 1
ATOM 929 C CA . SER A 1 118 ? -13.916 -6.733 -6.159 1.00 91.88 118 SER A CA 1
ATOM 930 C C . SER A 1 118 ? -13.276 -5.423 -6.631 1.00 91.88 118 SER A C 1
ATOM 932 O O . SER A 1 118 ? -13.851 -4.774 -7.504 1.00 91.88 118 SER A O 1
ATOM 934 N N . ARG A 1 119 ? -12.124 -5.000 -6.086 1.00 90.62 119 ARG A N 1
ATOM 935 C CA . ARG A 1 119 ? -11.622 -3.619 -6.275 1.00 90.62 119 ARG A CA 1
ATOM 936 C C . ARG A 1 119 ? -10.209 -3.507 -6.831 1.00 90.62 119 ARG A C 1
ATOM 938 O O . ARG A 1 119 ? -9.929 -2.530 -7.517 1.00 90.62 119 ARG A O 1
ATOM 945 N N . ILE A 1 120 ? -9.343 -4.487 -6.591 1.00 90.62 120 ILE A N 1
ATOM 946 C CA . ILE A 1 120 ? -7.903 -4.356 -6.851 1.00 90.62 120 ILE A CA 1
ATOM 947 C C . ILE A 1 120 ? -7.512 -5.302 -7.980 1.00 90.62 120 ILE A C 1
ATOM 949 O O . ILE A 1 120 ? -7.089 -6.426 -7.741 1.00 90.62 120 ILE A O 1
ATOM 953 N N . ASN A 1 121 ? -7.751 -4.883 -9.225 1.00 87.88 121 ASN A N 1
ATOM 954 C CA . ASN A 1 121 ? -7.736 -5.777 -10.394 1.00 87.88 121 ASN A CA 1
ATOM 955 C C . ASN A 1 121 ? -6.653 -5.453 -11.440 1.00 87.88 121 ASN A C 1
ATOM 957 O O . ASN A 1 121 ? -6.578 -6.126 -12.465 1.00 87.88 121 ASN A O 1
ATOM 961 N N . ARG A 1 122 ? -5.839 -4.417 -11.225 1.00 88.62 122 ARG A N 1
ATOM 962 C CA . ARG A 1 122 ? -4.812 -3.942 -12.168 1.00 88.62 122 ARG A CA 1
ATOM 963 C C . ARG A 1 122 ? -3.653 -3.305 -11.409 1.00 88.62 122 ARG A C 1
ATOM 965 O O . ARG A 1 122 ? -3.849 -2.937 -10.260 1.00 88.62 122 ARG A O 1
ATOM 972 N N . ASN A 1 123 ? -2.503 -3.162 -12.072 1.00 87.50 123 ASN A N 1
ATOM 973 C CA . ASN A 1 123 ? -1.317 -2.468 -11.550 1.00 87.50 123 ASN A CA 1
ATOM 974 C C . ASN A 1 123 ? -0.894 -2.952 -10.155 1.00 87.50 123 ASN A C 1
ATOM 976 O O . ASN A 1 123 ? -0.711 -2.145 -9.265 1.00 87.50 123 ASN A O 1
ATOM 980 N N . ILE A 1 124 ? -0.796 -4.271 -9.962 1.00 90.50 124 ILE A N 1
ATOM 981 C CA . ILE A 1 124 ? -0.527 -4.897 -8.660 1.00 90.50 124 ILE A CA 1
ATOM 982 C C . ILE A 1 124 ? 0.911 -5.422 -8.644 1.00 90.50 124 ILE A C 1
ATOM 984 O O . ILE A 1 124 ? 1.262 -6.197 -9.546 1.00 90.50 124 ILE A O 1
ATOM 988 N N . TRP A 1 125 ? 1.704 -5.079 -7.622 1.00 91.19 125 TRP A N 1
ATOM 989 C CA . TRP A 1 125 ? 3.048 -5.630 -7.444 1.00 91.19 125 TRP A CA 1
ATOM 990 C C . TRP A 1 125 ? 3.031 -7.159 -7.291 1.00 91.19 125 TRP A C 1
ATOM 992 O O . TRP A 1 125 ? 2.023 -7.757 -6.897 1.00 91.19 125 TRP A O 1
ATOM 1002 N N . CYS A 1 126 ? 4.137 -7.825 -7.636 1.00 92.94 126 CYS A N 1
ATOM 1003 C CA . CYS A 1 126 ? 4.182 -9.279 -7.839 1.00 92.94 126 CYS A CA 1
ATOM 1004 C C . CYS A 1 126 ? 3.689 -10.084 -6.623 1.00 92.94 126 CYS A C 1
ATOM 1006 O O . CYS A 1 126 ? 2.878 -10.999 -6.790 1.00 92.94 126 CYS A O 1
ATOM 1008 N N . ALA A 1 127 ? 4.091 -9.701 -5.409 1.00 94.12 127 ALA A N 1
ATOM 1009 C CA . ALA A 1 127 ? 3.674 -10.349 -4.167 1.00 94.12 127 ALA A CA 1
ATOM 1010 C C . ALA A 1 127 ? 2.162 -10.255 -3.933 1.00 94.12 127 ALA A C 1
ATOM 1012 O O . ALA A 1 127 ? 1.499 -11.263 -3.662 1.00 94.12 127 ALA A O 1
ATOM 1013 N N . ASN A 1 128 ? 1.605 -9.055 -4.096 1.00 94.19 128 ASN A N 1
ATOM 1014 C CA . ASN A 1 128 ? 0.180 -8.780 -3.938 1.00 94.19 128 ASN A CA 1
ATOM 1015 C C . ASN A 1 128 ? -0.649 -9.457 -5.041 1.00 94.19 128 ASN A C 1
ATOM 1017 O O . ASN A 1 128 ? -1.724 -10.003 -4.778 1.00 94.19 128 ASN A O 1
ATOM 1021 N N . ARG A 1 129 ? -0.126 -9.496 -6.272 1.00 94.25 129 ARG A N 1
ATOM 1022 C CA . ARG A 1 129 ? -0.761 -10.172 -7.407 1.00 94.25 129 ARG A CA 1
ATOM 1023 C C . ARG A 1 129 ? -0.827 -11.679 -7.190 1.00 94.25 129 ARG A C 1
ATOM 1025 O O . ARG A 1 129 ? -1.869 -12.287 -7.422 1.00 94.25 129 ARG A O 1
ATOM 1032 N N . PHE A 1 130 ? 0.253 -12.283 -6.703 1.00 95.81 130 PHE A N 1
ATOM 1033 C CA . PHE A 1 130 ? 0.264 -13.707 -6.384 1.00 95.81 130 PHE A CA 1
ATOM 1034 C C . PHE A 1 130 ? -0.684 -14.028 -5.222 1.00 95.81 130 PHE A C 1
ATOM 1036 O O . PHE A 1 130 ? -1.469 -14.971 -5.310 1.00 95.81 130 PHE A O 1
ATOM 1043 N N . ALA A 1 131 ? -0.690 -13.202 -4.170 1.00 95.19 131 ALA A N 1
ATOM 1044 C CA . ALA A 1 131 ? -1.641 -13.333 -3.068 1.00 95.19 131 ALA A CA 1
ATOM 1045 C C . ALA A 1 131 ? -3.094 -13.291 -3.565 1.00 95.19 131 ALA A C 1
ATOM 1047 O O . ALA A 1 131 ? -3.924 -14.081 -3.120 1.00 95.19 131 ALA A O 1
ATOM 1048 N N . ARG A 1 132 ? -3.391 -12.414 -4.528 1.00 93.88 132 ARG A N 1
ATOM 1049 C CA . ARG A 1 132 ? -4.701 -12.321 -5.172 1.00 93.88 132 ARG A CA 1
ATOM 1050 C C . ARG A 1 132 ? -5.058 -13.585 -5.965 1.00 93.88 132 ARG A C 1
ATOM 1052 O O . ARG A 1 132 ? -6.176 -14.068 -5.834 1.00 93.88 132 ARG A O 1
ATOM 1059 N N . HIS A 1 133 ? -4.121 -14.175 -6.703 1.00 94.69 133 HIS A N 1
ATOM 1060 C CA . HIS A 1 133 ? -4.357 -15.460 -7.376 1.00 94.69 133 HIS A CA 1
ATOM 1061 C C . HIS A 1 133 ? -4.609 -16.606 -6.390 1.00 94.69 133 HIS A C 1
ATOM 1063 O O . HIS A 1 133 ? -5.471 -17.447 -6.629 1.00 94.69 133 HIS A O 1
ATOM 1069 N N . LEU A 1 134 ? -3.924 -16.620 -5.243 1.00 95.94 134 LEU A N 1
ATOM 1070 C CA . LEU A 1 134 ? -4.226 -17.576 -4.176 1.00 95.94 134 LEU A CA 1
ATOM 1071 C C . LEU A 1 134 ? -5.655 -17.392 -3.633 1.00 95.94 134 LEU A C 1
ATOM 1073 O O . LEU A 1 134 ? -6.318 -18.383 -3.328 1.00 95.94 134 LEU A O 1
ATOM 1077 N N . MET A 1 135 ? -6.157 -16.154 -3.557 1.00 95.06 135 MET A N 1
ATOM 1078 C CA . MET A 1 135 ? -7.559 -15.894 -3.199 1.00 95.06 135 MET A CA 1
ATOM 1079 C C . MET A 1 135 ? -8.537 -16.466 -4.224 1.00 95.06 135 MET A C 1
ATOM 1081 O O . MET A 1 135 ? -9.536 -17.061 -3.821 1.00 95.06 135 MET A O 1
ATOM 1085 N N . ASP A 1 136 ? -8.229 -16.350 -5.520 1.00 93.06 136 ASP A N 1
ATOM 1086 C CA . ASP A 1 136 ? -9.040 -16.937 -6.597 1.00 93.06 136 ASP A CA 1
ATOM 1087 C C . ASP A 1 136 ? -9.082 -18.482 -6.500 1.00 93.06 136 ASP A C 1
ATOM 1089 O O . ASP A 1 136 ? -10.077 -19.105 -6.865 1.00 93.06 136 ASP A O 1
ATOM 1093 N N . LEU A 1 137 ? -8.035 -19.103 -5.939 1.00 95.00 137 LEU A N 1
ATOM 1094 C CA . LEU A 1 137 ? -7.955 -20.544 -5.645 1.00 95.00 137 LEU A CA 1
ATOM 1095 C C . LEU A 1 137 ? -8.603 -20.949 -4.305 1.00 95.00 137 LEU A C 1
ATOM 1097 O O . LEU A 1 137 ? -8.581 -22.124 -3.937 1.00 95.00 137 LEU A O 1
ATOM 1101 N N . GLY A 1 138 ? -9.172 -20.000 -3.558 1.00 93.75 138 GLY A N 1
ATOM 1102 C CA . GLY A 1 138 ? -9.881 -20.247 -2.300 1.00 93.75 138 GLY A CA 1
ATOM 1103 C C . GLY A 1 138 ? -9.041 -20.095 -1.027 1.00 93.75 138 GLY A C 1
ATOM 1104 O O . GLY A 1 138 ? -9.593 -20.196 0.073 1.00 93.75 138 GLY A O 1
ATOM 1105 N N . PHE A 1 139 ? -7.742 -19.791 -1.130 1.00 95.31 139 PHE A N 1
ATOM 1106 C CA . PHE A 1 139 ? -6.929 -19.460 0.043 1.00 95.31 139 PHE A CA 1
ATOM 1107 C C . PHE A 1 139 ? -7.367 -18.113 0.639 1.00 95.31 139 PHE A C 1
ATOM 1109 O O . PHE A 1 139 ? -7.810 -17.206 -0.061 1.00 95.31 139 PHE A O 1
ATOM 1116 N N . GLN A 1 140 ? -7.246 -17.962 1.957 1.00 94.06 140 GLN A N 1
ATOM 1117 C CA . GLN A 1 140 ? -7.681 -16.758 2.672 1.00 94.06 140 GLN A CA 1
ATOM 1118 C C . GLN A 1 140 ? -6.491 -16.051 3.324 1.00 94.06 140 GLN A C 1
ATOM 1120 O O . GLN A 1 140 ? -5.585 -16.729 3.810 1.00 94.06 140 GLN A O 1
ATOM 1125 N N . PRO A 1 141 ? -6.479 -14.712 3.423 1.00 93.12 141 PRO A N 1
ATOM 1126 C CA . PRO A 1 141 ? -5.580 -14.026 4.343 1.00 93.12 141 PRO A CA 1
ATOM 1127 C C . PRO A 1 141 ? -5.679 -14.597 5.775 1.00 93.12 141 PRO A C 1
ATOM 1129 O O . PRO A 1 141 ? -6.767 -14.998 6.195 1.00 93.12 141 PRO A O 1
ATOM 1132 N N . PRO A 1 142 ? -4.572 -14.648 6.540 1.00 93.06 142 PRO A N 1
ATOM 1133 C CA . PRO A 1 142 ? -3.223 -14.203 6.176 1.00 93.06 142 PRO A CA 1
ATOM 1134 C C . PRO A 1 142 ? -2.413 -15.244 5.376 1.00 93.06 142 PRO A C 1
ATOM 1136 O O . PRO A 1 142 ? -1.264 -14.984 5.029 1.00 93.06 142 PRO A O 1
ATOM 1139 N N . LEU A 1 143 ? -2.983 -16.414 5.068 1.00 95.44 143 LEU A N 1
ATOM 1140 C CA . LEU A 1 143 ? -2.274 -17.532 4.435 1.00 95.44 143 LEU A CA 1
ATOM 1141 C C . LEU A 1 143 ? -1.729 -17.179 3.039 1.00 95.44 143 LEU A C 1
ATOM 1143 O O . LEU A 1 143 ? -0.664 -17.650 2.654 1.00 95.44 143 LEU A O 1
ATOM 1147 N N . THR A 1 144 ? -2.403 -16.282 2.321 1.00 95.06 144 THR A N 1
ATOM 1148 C CA . THR A 1 144 ? -1.979 -15.761 1.008 1.00 95.06 144 THR A CA 1
ATOM 1149 C C . THR A 1 144 ? -0.681 -14.941 1.048 1.00 95.06 144 THR A C 1
ATOM 1151 O O . THR A 1 144 ? -0.085 -14.692 0.002 1.00 95.06 144 THR A O 1
ATOM 1154 N N . GLY A 1 145 ? -0.238 -14.514 2.237 1.00 93.25 145 GLY A N 1
ATOM 1155 C CA . GLY A 1 145 ? 1.044 -13.838 2.463 1.00 93.25 145 GLY A CA 1
ATOM 1156 C C . GLY A 1 145 ? 2.133 -14.743 3.047 1.00 93.25 145 GLY A C 1
ATOM 1157 O O . GLY A 1 145 ? 3.202 -14.255 3.401 1.00 93.25 145 GLY A O 1
ATOM 1158 N N . ASN A 1 146 ? 1.873 -16.044 3.206 1.00 94.50 146 ASN A N 1
ATOM 1159 C CA . ASN A 1 146 ? 2.858 -16.988 3.725 1.00 94.50 146 ASN A CA 1
ATOM 1160 C C . ASN A 1 146 ? 3.897 -17.319 2.642 1.00 94.50 146 ASN A C 1
ATOM 1162 O O . ASN A 1 146 ? 3.505 -17.747 1.563 1.00 94.50 146 ASN A O 1
ATOM 1166 N N . ILE A 1 147 ? 5.195 -17.190 2.939 1.00 94.50 147 ILE A N 1
ATOM 1167 C CA . ILE A 1 147 ? 6.287 -17.423 1.972 1.00 94.50 147 ILE A CA 1
ATOM 1168 C C . ILE A 1 147 ? 6.304 -18.841 1.378 1.00 94.50 147 ILE A C 1
ATOM 1170 O O . ILE A 1 147 ? 6.677 -19.026 0.225 1.00 94.50 147 ILE A O 1
ATOM 1174 N N . THR A 1 148 ? 5.826 -19.844 2.121 1.00 94.81 148 THR A N 1
ATOM 1175 C CA . THR A 1 148 ? 5.709 -21.227 1.635 1.00 94.81 148 THR A CA 1
ATOM 1176 C C . THR A 1 148 ? 4.656 -21.365 0.532 1.00 94.81 148 THR A C 1
ATOM 1178 O O . THR A 1 148 ? 4.726 -22.290 -0.272 1.00 94.81 148 THR A O 1
ATOM 1181 N N . LEU A 1 149 ? 3.664 -20.469 0.491 1.00 95.56 149 LEU A N 1
ATOM 1182 C CA . LEU A 1 149 ? 2.589 -20.483 -0.505 1.00 95.56 149 LEU A CA 1
ATOM 1183 C C . LEU A 1 149 ? 2.740 -19.389 -1.554 1.00 95.56 149 LEU A C 1
ATOM 1185 O O . LEU A 1 149 ? 2.402 -19.607 -2.710 1.00 95.56 149 LEU A O 1
ATOM 1189 N N . ASN A 1 150 ? 3.221 -18.220 -1.147 1.00 96.88 150 ASN A N 1
ATOM 1190 C CA . ASN A 1 150 ? 3.479 -17.075 -1.993 1.00 96.88 150 ASN A CA 1
ATOM 1191 C C . ASN A 1 150 ? 4.997 -16.868 -2.082 1.00 96.88 150 ASN A C 1
ATOM 1193 O O . ASN A 1 150 ? 5.567 -16.211 -1.209 1.00 96.88 150 ASN A O 1
ATOM 1197 N N . PRO A 1 151 ? 5.654 -17.398 -3.128 1.00 94.31 151 PRO A N 1
ATOM 1198 C CA . PRO A 1 151 ? 7.104 -17.295 -3.273 1.00 94.31 151 PRO A CA 1
ATOM 1199 C C . PRO A 1 151 ? 7.570 -15.846 -3.457 1.00 94.31 151 PRO A C 1
ATOM 1201 O O . PRO A 1 151 ? 8.731 -15.542 -3.237 1.00 94.31 151 PRO A O 1
ATOM 1204 N N . TRP A 1 152 ? 6.665 -14.935 -3.819 1.00 94.50 152 TRP A N 1
ATOM 1205 C CA . TRP A 1 152 ? 6.972 -13.519 -3.969 1.00 94.50 152 TRP A CA 1
ATOM 1206 C C . TRP A 1 152 ? 6.854 -12.738 -2.656 1.00 94.50 152 TRP A C 1
ATOM 1208 O O . TRP A 1 152 ? 7.157 -11.554 -2.639 1.00 94.50 152 TRP A O 1
ATOM 1218 N N . ALA A 1 153 ? 6.427 -13.362 -1.550 1.00 91.62 153 ALA A N 1
ATOM 1219 C CA . ALA A 1 153 ? 6.189 -12.672 -0.276 1.00 91.62 153 ALA A CA 1
ATOM 1220 C C . ALA A 1 153 ? 7.450 -12.038 0.348 1.00 91.62 153 ALA A C 1
ATOM 1222 O O . ALA A 1 153 ? 7.330 -11.212 1.255 1.00 91.62 153 ALA A O 1
ATOM 1223 N N . GLU A 1 154 ? 8.637 -12.425 -0.122 1.00 87.50 154 GLU A N 1
ATOM 1224 C CA . GLU A 1 154 ? 9.922 -11.820 0.245 1.00 87.50 154 GLU A CA 1
ATOM 1225 C C . GLU A 1 154 ? 10.245 -10.536 -0.535 1.00 87.50 154 GLU A C 1
ATOM 1227 O O . GLU A 1 154 ? 11.016 -9.710 -0.052 1.00 87.50 154 GLU A O 1
ATOM 1232 N N . PHE A 1 155 ? 9.616 -10.333 -1.697 1.00 76.12 155 PHE A N 1
ATOM 1233 C CA . PHE A 1 155 ? 9.751 -9.133 -2.518 1.00 76.12 155 PHE A CA 1
ATOM 1234 C C . PHE A 1 155 ? 8.632 -8.159 -2.153 1.00 76.12 155 PHE A C 1
ATOM 1236 O O . PHE A 1 155 ? 7.546 -8.184 -2.739 1.00 76.12 155 PHE A O 1
ATOM 1243 N N . LYS A 1 156 ? 8.891 -7.337 -1.139 1.00 58.78 156 LYS A N 1
ATOM 1244 C CA . LYS A 1 156 ? 8.045 -6.197 -0.785 1.00 58.78 156 LYS A CA 1
ATOM 1245 C C . LYS A 1 156 ? 8.630 -4.915 -1.331 1.00 58.78 156 LYS A C 1
ATOM 1247 O O . LYS A 1 156 ? 9.869 -4.772 -1.237 1.00 58.78 156 LYS A O 1
#

Foldseek 3Di:
DQDFDQDDDDDDDDDDDDDDDDPPPPPDPPPRDGDRPVVVVVVVVCVLLVVLQCCVLCVVVPPPQDPHDDDRPDGDPDDPVHRDDAQVNQLVVLLVVVCVVVVHNDDDQVVSLVSCQVRVDDNDPQLRVQLNVVSVVVDTPPVSLDCVRRVCNVPD

Radius of gyration: 19.87 Å; chains: 1; bounding box: 43×44×46 Å

Secondary structure (DSSP, 8-state):
-------------------SS----------PPP--HHHHHHHHHHHHHHHHHHHHHHGGGTT--SSS-----------TT-PPP-HHHHHHHHHHHHHHHHT-SS--HHHHHHHHHHH--SS--HHHHHHHHHHHTT--TTGGG-TTT-TTTT--

Organism: NCBI:txid2530456

pLDDT: mean 80.41, std 20.07, range [32.56, 97.62]